Protein AF-A0A83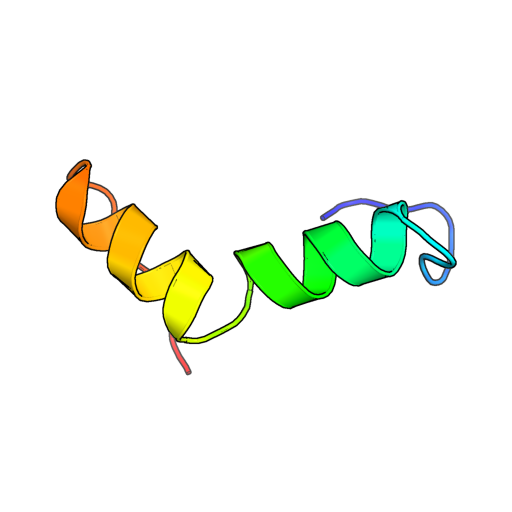2TZ31-F1 (afdb_monomer)

Structure (mmCIF, N/CA/C/O backbone):
data_AF-A0A832TZ31-F1
#
_entry.id   AF-A0A832TZ31-F1
#
loop_
_atom_site.group_PDB
_atom_site.id
_atom_site.type_symbol
_atom_site.label_atom_id
_atom_site.label_alt_id
_atom_site.label_comp_id
_atom_site.label_asym_id
_atom_site.label_entity_id
_atom_site.label_seq_id
_atom_site.pdbx_PDB_ins_code
_atom_site.Cartn_x
_atom_site.Cartn_y
_atom_site.Cartn_z
_atom_site.occupancy
_atom_site.B_iso_or_equiv
_atom_site.aut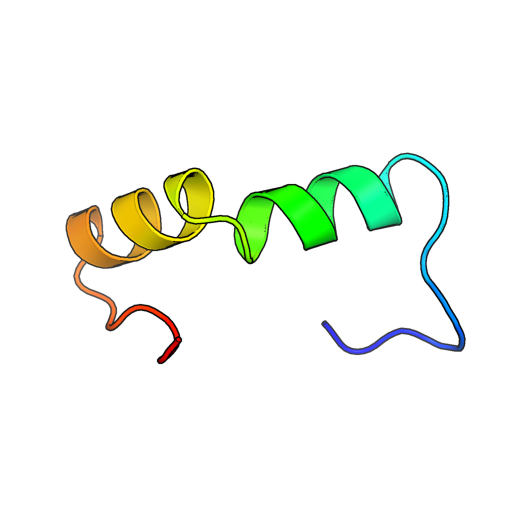h_seq_id
_atom_site.auth_comp_id
_atom_site.auth_asym_id
_atom_site.auth_atom_id
_atom_site.pdbx_PDB_model_num
ATOM 1 N N . PHE A 1 1 ? 1.773 -5.449 -6.632 1.00 89.25 1 PHE A N 1
ATOM 2 C CA . PHE A 1 1 ? 1.486 -5.045 -8.022 1.00 89.25 1 PHE A CA 1
ATOM 3 C 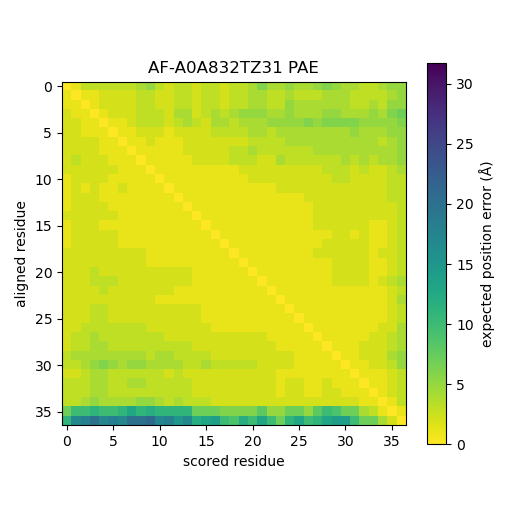C . PHE A 1 1 ? 2.415 -5.801 -8.945 1.00 89.25 1 PHE A C 1
ATOM 5 O O . PHE A 1 1 ? 3.538 -6.068 -8.539 1.00 89.25 1 PHE A O 1
ATOM 12 N N . TYR A 1 2 ? 1.957 -6.173 -10.139 1.00 94.38 2 TYR A N 1
ATOM 13 C CA . TYR A 1 2 ? 2.835 -6.767 -11.145 1.00 94.38 2 TYR A CA 1
ATOM 14 C C .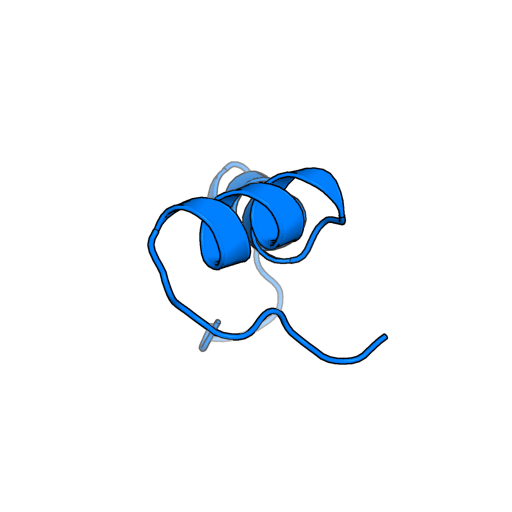 TYR A 1 2 ? 3.481 -5.642 -11.955 1.00 94.38 2 TYR A C 1
ATOM 16 O O . TYR A 1 2 ? 2.779 -4.877 -12.613 1.00 94.38 2 TYR A O 1
ATOM 24 N N . THR A 1 3 ? 4.803 -5.521 -11.863 1.00 93.75 3 THR A N 1
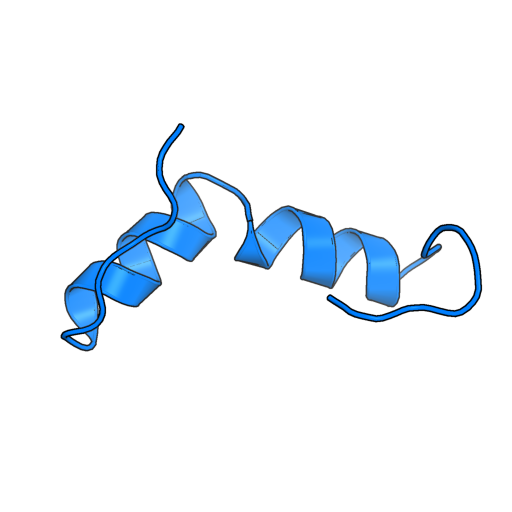ATOM 25 C CA . THR A 1 3 ? 5.617 -4.533 -12.583 1.00 93.75 3 THR A CA 1
ATOM 26 C C . THR A 1 3 ? 6.764 -5.241 -13.297 1.00 93.75 3 THR A C 1
ATOM 28 O O . THR A 1 3 ? 7.222 -6.295 -12.855 1.00 93.75 3 THR A O 1
ATOM 31 N N . ASN A 1 4 ? 7.235 -4.676 -14.409 1.00 94.31 4 ASN A N 1
ATOM 32 C CA . ASN A 1 4 ? 8.457 -5.145 -15.056 1.00 94.31 4 ASN A CA 1
ATOM 33 C C . ASN A 1 4 ? 9.662 -4.433 -14.423 1.00 94.31 4 ASN A C 1
ATOM 35 O O . ASN A 1 4 ? 10.003 -3.323 -14.828 1.00 94.31 4 ASN A O 1
ATOM 39 N N . GLY A 1 5 ? 10.247 -5.054 -13.397 1.00 95.06 5 GLY A N 1
ATOM 40 C CA . GLY A 1 5 ? 11.277 -4.443 -12.552 1.00 95.06 5 GLY A CA 1
ATOM 41 C C . GLY A 1 5 ? 10.701 -3.632 -11.386 1.00 95.06 5 GLY A C 1
ATOM 42 O O . GLY A 1 5 ? 9.494 -3.657 -11.124 1.00 95.06 5 GLY A O 1
ATOM 43 N N . GLU A 1 6 ? 11.576 -2.934 -10.659 1.00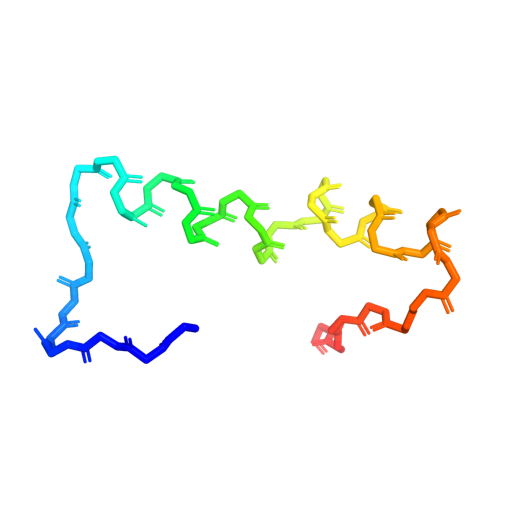 95.44 6 GLU A N 1
ATOM 44 C CA . GLU A 1 6 ? 11.177 -2.117 -9.509 1.00 95.44 6 GLU A CA 1
ATOM 45 C C . GLU A 1 6 ? 10.436 -0.844 -9.955 1.00 95.44 6 GLU A C 1
ATOM 47 O O . GLU A 1 6 ? 10.895 -0.146 -10.865 1.00 95.44 6 GLU A O 1
ATOM 52 N N . PRO A 1 7 ? 9.290 -0.506 -9.335 1.00 96.94 7 PRO A N 1
ATOM 53 C CA . PRO A 1 7 ? 8.578 0.719 -9.661 1.00 96.94 7 PRO A CA 1
ATOM 54 C C . PRO A 1 7 ? 9.360 1.949 -9.187 1.00 96.94 7 PRO A C 1
ATOM 56 O O . PRO A 1 7 ? 9.995 1.943 -8.133 1.00 96.94 7 PRO A O 1
ATOM 59 N N . SER A 1 8 ? 9.246 3.043 -9.938 1.00 96.44 8 SER A N 1
ATOM 60 C CA . SER A 1 8 ? 9.829 4.345 -9.605 1.00 96.44 8 SER A CA 1
ATOM 61 C C . SER A 1 8 ? 8.798 5.469 -9.752 1.00 96.44 8 SER A C 1
ATOM 63 O O . SER A 1 8 ? 7.700 5.260 -10.280 1.00 96.44 8 SER A O 1
ATOM 65 N N . GLY A 1 9 ? 9.133 6.655 -9.229 1.00 97.50 9 GLY A N 1
ATOM 66 C CA . GLY A 1 9 ? 8.262 7.833 -9.251 1.00 97.50 9 GLY A CA 1
ATOM 67 C C . GLY A 1 9 ? 6.861 7.541 -8.709 1.00 97.50 9 GLY A C 1
ATOM 68 O O . GLY A 1 9 ? 6.696 6.810 -7.731 1.00 97.50 9 GLY A O 1
ATOM 69 N N . LEU A 1 10 ? 5.843 8.055 -9.399 1.00 98.00 10 LEU A N 1
ATOM 70 C CA . LEU A 1 10 ? 4.448 7.943 -8.974 1.00 98.00 10 LEU A CA 1
ATOM 71 C C . LEU A 1 10 ? 3.966 6.491 -8.834 1.00 98.00 10 LEU A C 1
ATOM 73 O O . LEU A 1 10 ? 3.186 6.178 -7.937 1.00 98.00 10 LEU A O 1
ATOM 77 N N . THR A 1 11 ? 4.448 5.581 -9.685 1.00 97.25 11 THR A N 1
ATOM 78 C CA . THR A 1 11 ? 4.089 4.159 -9.596 1.00 97.25 11 THR A CA 1
ATOM 79 C C . THR A 1 11 ? 4.576 3.550 -8.283 1.00 97.25 11 THR 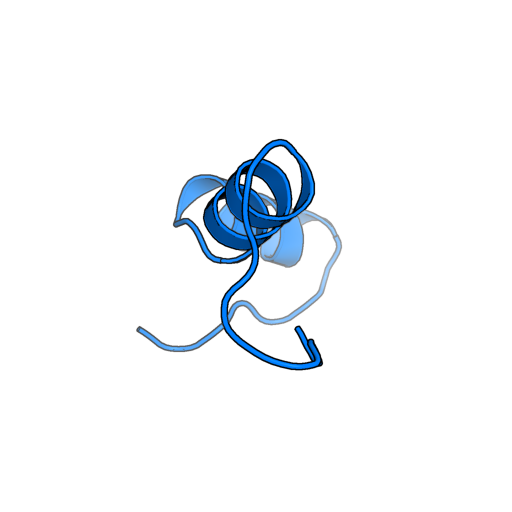A C 1
ATOM 81 O O . THR A 1 11 ? 3.861 2.747 -7.674 1.00 97.25 11 THR A O 1
ATOM 84 N N . LYS A 1 12 ? 5.770 3.946 -7.822 1.00 97.56 12 LYS A N 1
ATOM 85 C CA . LYS A 1 12 ? 6.305 3.517 -6.526 1.00 97.56 12 LYS A CA 1
ATOM 86 C C . LYS A 1 12 ? 5.494 4.111 -5.386 1.00 97.56 12 LYS A C 1
ATOM 88 O O . LYS A 1 12 ? 5.034 3.367 -4.531 1.00 97.56 12 LYS A O 1
ATOM 93 N N . GLU A 1 13 ? 5.259 5.420 -5.419 1.00 98.50 13 GLU A N 1
ATOM 94 C CA . GLU A 1 13 ? 4.500 6.130 -4.383 1.00 98.50 13 GLU A CA 1
ATOM 95 C C . GLU A 1 13 ? 3.097 5.544 -4.199 1.00 98.50 13 GLU A C 1
ATOM 97 O O . GLU A 1 13 ? 2.652 5.305 -3.075 1.00 98.50 13 GLU A O 1
ATOM 102 N N . PHE A 1 14 ? 2.412 5.244 -5.303 1.00 98.06 14 PHE A N 1
ATOM 103 C CA . PHE A 1 14 ? 1.103 4.607 -5.267 1.00 98.06 1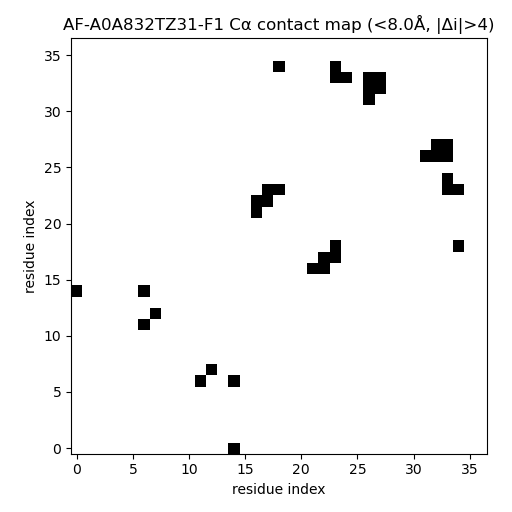4 PHE A CA 1
ATOM 104 C C . PHE A 1 14 ? 1.170 3.180 -4.719 1.00 98.06 14 PHE A C 1
ATOM 106 O O . PHE A 1 14 ? 0.362 2.810 -3.866 1.00 98.06 14 PHE A O 1
ATOM 113 N N . THR A 1 15 ? 2.135 2.383 -5.186 1.00 96.88 15 THR A N 1
ATOM 114 C CA . THR A 1 15 ? 2.324 1.005 -4.715 1.00 96.88 15 THR A CA 1
ATOM 115 C C . THR A 1 15 ? 2.574 0.979 -3.210 1.00 96.88 15 THR A C 1
ATOM 117 O O . THR A 1 15 ? 1.862 0.273 -2.493 1.00 96.88 15 THR A O 1
ATOM 120 N N . ASP A 1 16 ? 3.504 1.810 -2.737 1.00 97.62 16 ASP A N 1
ATOM 121 C CA . ASP A 1 16 ? 3.855 1.958 -1.326 1.00 97.62 16 ASP A CA 1
ATOM 122 C C . ASP A 1 16 ? 2.633 2.382 -0.503 1.00 97.62 16 ASP A C 1
ATOM 124 O O . ASP A 1 16 ? 2.366 1.813 0.557 1.00 97.62 16 ASP A O 1
ATOM 128 N N . PHE A 1 17 ? 1.841 3.338 -1.001 1.00 98.06 17 PHE A N 1
ATOM 129 C CA . PHE A 1 17 ? 0.615 3.773 -0.335 1.00 98.06 17 PHE A CA 1
ATOM 130 C C . PHE A 1 17 ? -0.409 2.643 -0.219 1.00 98.06 17 PHE A C 1
ATOM 132 O O . PHE A 1 17 ? -0.933 2.414 0.874 1.00 98.06 17 PHE A O 1
ATOM 139 N N . VAL A 1 18 ? -0.693 1.924 -1.307 1.00 97.31 18 VAL A N 1
ATOM 140 C CA . VAL A 1 18 ? -1.696 0.853 -1.298 1.00 97.31 18 VAL A CA 1
ATOM 141 C C . VAL A 1 18 ? -1.292 -0.260 -0.336 1.00 97.31 18 VAL A C 1
ATOM 143 O O . VAL A 1 18 ? -2.149 -0.753 0.396 1.00 97.31 18 VAL A O 1
ATOM 146 N N . THR A 1 19 ? -0.010 -0.627 -0.264 1.00 96.06 19 THR A N 1
ATOM 147 C CA . THR A 1 19 ? 0.474 -1.663 0.668 1.00 96.06 19 THR A CA 1
ATOM 148 C C . THR A 1 19 ? 0.757 -1.152 2.083 1.00 96.06 19 THR A C 1
ATOM 150 O O . THR A 1 19 ? 0.977 -1.958 2.982 1.00 96.06 19 THR A O 1
ATOM 153 N N . SER A 1 20 ? 0.738 0.164 2.313 1.00 97.25 20 SER A N 1
ATOM 154 C CA . SER A 1 20 ? 0.934 0.754 3.643 1.00 97.25 20 SER A CA 1
ATOM 155 C C . SER A 1 20 ? -0.205 0.422 4.607 1.00 97.25 20 SER A C 1
ATOM 157 O O . SER A 1 20 ? -1.331 0.139 4.200 1.00 97.25 20 SER A O 1
ATOM 159 N N . GLU A 1 21 ? 0.033 0.590 5.909 1.00 96.81 21 GLU A N 1
ATOM 160 C CA . GLU A 1 21 ? -1.022 0.455 6.922 1.00 96.81 21 GLU A CA 1
ATOM 161 C C . GLU A 1 21 ? -2.233 1.357 6.652 1.00 96.81 21 GLU A C 1
ATOM 163 O O . GLU A 1 21 ? -3.371 0.967 6.910 1.00 96.81 21 GLU A O 1
ATOM 168 N N . LYS A 1 22 ? -2.005 2.568 6.126 1.00 97.44 22 LYS A N 1
ATOM 169 C CA . LYS A 1 22 ? -3.083 3.502 5.790 1.00 97.44 22 LYS A CA 1
ATOM 170 C C . LYS A 1 22 ? -3.916 2.979 4.621 1.00 97.44 22 LYS A C 1
ATOM 172 O O . LYS A 1 22 ? -5.140 2.969 4.726 1.00 97.44 22 LYS A O 1
ATOM 177 N N . GLY A 1 23 ? -3.268 2.528 3.546 1.00 97.31 23 GLY A N 1
ATOM 178 C CA . GLY A 1 23 ? -3.950 1.923 2.400 1.00 97.31 23 GLY A CA 1
ATOM 179 C C . GLY A 1 23 ? -4.741 0.683 2.810 1.00 97.31 23 GLY A C 1
ATOM 180 O O . GLY A 1 23 ? -5.924 0.564 2.499 1.00 97.31 23 GLY A O 1
ATOM 181 N N . GLN A 1 24 ? -4.136 -0.185 3.619 1.00 98.06 24 GLN A N 1
ATOM 182 C CA . GLN A 1 24 ? -4.769 -1.414 4.098 1.00 98.06 24 GLN A CA 1
ATOM 183 C C . GLN A 1 24 ? -5.941 -1.164 5.062 1.00 98.06 24 GLN A C 1
ATOM 185 O O . GLN A 1 24 ? -6.914 -1.912 5.034 1.00 98.06 24 GLN A O 1
ATOM 190 N N . LYS A 1 25 ? -5.937 -0.081 5.855 1.00 97.12 25 LYS A N 1
ATOM 191 C CA . LYS A 1 25 ? -7.125 0.322 6.635 1.00 97.12 25 LYS A CA 1
ATOM 192 C C . LYS A 1 25 ? -8.318 0.649 5.735 1.00 97.12 25 LYS A C 1
ATOM 194 O O . LYS A 1 25 ? -9.434 0.269 6.072 1.00 97.12 25 LYS A O 1
ATOM 199 N N . ILE A 1 26 ? -8.094 1.311 4.596 1.00 97.88 26 ILE A N 1
ATOM 200 C CA . ILE A 1 26 ? -9.162 1.641 3.637 1.00 97.88 26 ILE A CA 1
ATOM 201 C C . ILE A 1 26 ? -9.763 0.362 3.047 1.00 97.88 26 ILE A C 1
ATOM 203 O O . ILE A 1 26 ? -10.985 0.253 2.986 1.00 97.88 26 ILE A O 1
ATOM 207 N N . VAL A 1 27 ? -8.933 -0.624 2.691 1.00 97.69 27 VAL A N 1
ATOM 208 C CA . VAL A 1 27 ? -9.379 -1.932 2.169 1.00 97.69 27 VAL A CA 1
ATOM 209 C C . VAL A 1 27 ? -10.426 -2.575 3.089 1.00 97.69 27 VAL A C 1
ATOM 211 O O . VAL A 1 27 ? -11.478 -3.001 2.612 1.00 97.69 27 VAL A O 1
ATOM 214 N N . SER A 1 28 ? -10.206 -2.551 4.407 1.00 96.38 28 SER A N 1
ATOM 215 C CA . SER A 1 28 ? -11.182 -3.065 5.378 1.00 96.38 28 SER A CA 1
ATOM 216 C C . SER A 1 28 ? -12.500 -2.285 5.385 1.00 96.38 28 SER A C 1
ATOM 218 O O . SER A 1 28 ? -13.564 -2.882 5.532 1.00 96.38 28 SER A O 1
ATOM 220 N N . THR A 1 29 ? -12.463 -0.958 5.211 1.00 97.94 29 THR A N 1
ATOM 221 C CA . THR A 1 29 ? -13.684 -0.121 5.228 1.00 97.94 29 THR A CA 1
ATOM 222 C C . THR A 1 29 ? -14.615 -0.389 4.050 1.00 97.94 29 THR A C 1
ATOM 224 O O . THR A 1 29 ? -15.820 -0.196 4.171 1.00 97.94 29 THR A O 1
ATOM 227 N N . VAL A 1 30 ? -14.069 -0.865 2.929 1.00 97.06 30 VAL A N 1
ATOM 228 C CA . VAL A 1 30 ? -14.840 -1.213 1.727 1.00 97.06 30 VAL A CA 1
ATOM 229 C C . VAL A 1 30 ? -15.188 -2.707 1.659 1.00 97.06 30 VAL A C 1
ATOM 231 O O . VAL A 1 30 ? -15.639 -3.186 0.623 1.00 97.06 30 VAL A O 1
ATOM 234 N N . GLY A 1 31 ? -15.000 -3.447 2.761 1.00 96.94 31 GLY A N 1
ATOM 235 C CA . GLY A 1 31 ? -15.453 -4.835 2.912 1.00 96.94 31 GLY A CA 1
ATOM 236 C C . GLY A 1 31 ? -14.481 -5.906 2.411 1.00 96.94 31 GLY A C 1
ATOM 237 O O . GLY A 1 31 ? -14.846 -7.079 2.370 1.00 96.94 31 GLY A O 1
ATOM 238 N N . TYR A 1 32 ? -13.252 -5.535 2.050 1.00 97.69 32 TYR A N 1
ATOM 239 C CA . TYR A 1 32 ? -12.208 -6.485 1.667 1.00 97.69 32 TYR A CA 1
ATOM 240 C C . TYR A 1 32 ? -11.316 -6.848 2.859 1.00 97.69 32 TYR A C 1
ATOM 242 O O . TYR A 1 32 ? -11.277 -6.159 3.877 1.00 97.69 32 TYR A O 1
ATOM 250 N N . ILE A 1 33 ? -10.569 -7.943 2.724 1.00 96.81 33 ILE A N 1
ATOM 251 C CA . ILE A 1 33 ? -9.614 -8.392 3.741 1.00 96.81 33 ILE A CA 1
ATOM 252 C C . ILE A 1 33 ? -8.246 -7.752 3.446 1.00 96.81 33 ILE A C 1
ATOM 254 O O . ILE A 1 33 ? -7.750 -7.907 2.327 1.00 96.81 33 ILE A O 1
ATOM 258 N N . PRO A 1 34 ? -7.622 -7.049 4.410 1.00 96.62 34 PRO A N 1
ATOM 259 C CA . PRO A 1 34 ? -6.305 -6.455 4.216 1.00 96.62 34 PRO A CA 1
ATOM 260 C C . PRO A 1 34 ? -5.212 -7.528 4.121 1.00 96.62 34 PRO A C 1
ATOM 262 O O . PRO A 1 34 ? -5.361 -8.655 4.598 1.00 96.62 34 PRO A O 1
ATOM 265 N N . LEU A 1 35 ? -4.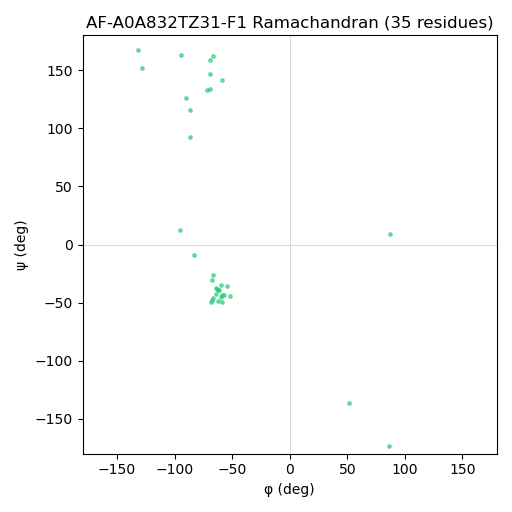079 -7.159 3.529 1.00 94.94 35 LEU A N 1
ATOM 266 C CA . LEU A 1 35 ? -2.885 -7.992 3.459 1.00 94.94 35 LEU A CA 1
ATOM 267 C C . LEU A 1 35 ? -2.399 -8.359 4.870 1.00 94.94 35 LEU A C 1
ATOM 269 O O . LEU A 1 35 ? -2.433 -7.538 5.791 1.00 94.94 35 LEU A O 1
ATOM 273 N N . LYS A 1 36 ? -1.924 -9.599 5.035 1.00 81.25 36 LYS A N 1
ATOM 274 C CA . LYS A 1 36 ? -1.260 -10.025 6.272 1.00 81.25 36 LYS A CA 1
ATOM 275 C C . LYS A 1 36 ? 0.089 -9.307 6.386 1.00 81.25 36 LYS A C 1
ATOM 277 O O . LYS A 1 36 ? 0.812 -9.238 5.395 1.00 81.25 36 LYS A O 1
ATOM 282 N N . LYS A 1 37 ? 0.382 -8.771 7.576 1.00 61.81 37 LYS A N 1
ATOM 283 C CA . LYS A 1 37 ? 1.729 -8.308 7.932 1.00 61.81 37 LYS A CA 1
ATOM 284 C C . LYS A 1 37 ? 2.699 -9.479 7.998 1.00 61.81 37 LYS A C 1
ATOM 286 O O . LYS A 1 37 ? 2.255 -10.563 8.443 1.00 61.81 37 LYS A O 1
#

Secondary structure (DSSP, 8-state):
---SSS--HHHHHHHHHHHSHHHHHHHHHTTPPPPP-

Nearest PDB structures (foldseek):
  4pqj-assembly1_A  TM=8.190E-01  e=3.231E-01  Pseudomonas aeruginosa
  4pqj-assembly2_C  TM=8.215E-01  e=7.144E-01  Pseudomonas aeruginosa

Foldseek 3Di:
DDDPDDDDDPRNVVVCCCLDPNVQVVCVVVPHHGDDD

Mean predicted aligned error: 2.51 Å

pLDDT: mean 95.28, std 6.33, range [61.81, 98.5]

Sequence (37 aa):
FYTNGEPSGLTKEFTDFVTSEKGQKIVSTVGYIPLKK

Radius of gyration: 11.06 Å; Cα contacts (8 Å, |Δi|>4): 18; chains: 1; bounding box: 27×18×23 Å

Solvent-accessible surface area (backbone atoms only — not comparable to full-atom values): 2401 Å² total; per-residue (Å²): 134,96,64,96,66,85,69,57,70,70,61,29,56,51,52,52,42,52,75,28,75,70,34,30,53,50,39,43,76,77,74,44,83,54,82,82,131